Protein AF-A0A919J4B9-F1 (afdb_monomer_lite)

Foldseek 3Di:
DLVCLQVVLVVLLVVLCVLLCQCDLVVVDPDDRRVNVVSNVSSVVSNVSSVVSNVVSVVVVVVVVVD

Organism: NCBI:txid113564

Sequence (67 aa):
MSWIRVVGGALLFLIGGVWVLQGSGATGATGGMNGERQWLLIGIVAAVVGFFLLVSGINRLRSRIRR

Secondary structure (DSSP, 8-state):
-HHHHHHHHHHHHHHHHHHHHHHTTTT---STTTT-HHHHHHHHHHHHHHHHHHHHHHHHHHHHHT-

pLDDT: mean 74.14, std 9.62, range [50.62, 88.0]

Radius of gyration: 14.84 Å; chains: 1; bounding box: 40×16×37 Å

Structure (mmCIF, N/CA/C/O backbone):
data_AF-A0A919J4B9-F1
#
_entry.id   AF-A0A919J4B9-F1
#
loop_
_atom_site.group_PDB
_atom_site.id
_atom_site.type_symbol
_atom_site.label_atom_id
_atom_site.label_alt_id
_atom_site.label_comp_id
_atom_site.label_asym_id
_atom_site.label_entity_id
_atom_site.label_seq_id
_atom_site.pdbx_PDB_ins_code
_atom_site.Cartn_x
_atom_site.Cartn_y
_atom_site.Cartn_z
_atom_site.occupancy
_atom_site.B_iso_or_equiv
_atom_site.auth_seq_id
_atom_site.auth_comp_id
_atom_site.auth_asym_id
_atom_site.auth_atom_id
_atom_site.pdbx_PDB_model_num
ATOM 1 N N . MET A 1 1 ? -3.203 1.207 21.535 1.00 56.69 1 MET A N 1
ATOM 2 C CA . MET A 1 1 ? -2.766 0.141 20.593 1.00 56.69 1 MET A CA 1
ATOM 3 C C . MET A 1 1 ? -3.502 0.077 19.246 1.00 56.69 1 MET A C 1
ATOM 5 O O . MET A 1 1 ? -2.893 -0.416 18.307 1.00 56.69 1 MET A O 1
ATOM 9 N N . SER A 1 2 ? -4.771 0.489 19.093 1.00 63.66 2 SER A N 1
ATOM 10 C CA . SER A 1 2 ? -5.479 0.374 17.794 1.00 63.66 2 SER A CA 1
ATOM 11 C C . SER A 1 2 ? -4.927 1.318 16.721 1.00 63.66 2 SER A C 1
ATOM 13 O O . SER A 1 2 ? -4.769 0.907 15.577 1.00 63.66 2 SER A O 1
ATOM 15 N N . TRP A 1 3 ? -4.568 2.545 17.107 1.00 71.69 3 TRP A N 1
ATOM 16 C CA . TRP A 1 3 ? -4.070 3.575 16.189 1.00 71.69 3 TRP A CA 1
ATOM 17 C C . TRP A 1 3 ? -2.755 3.192 15.498 1.00 71.69 3 TRP A C 1
ATOM 19 O O . TRP A 1 3 ? -2.613 3.385 14.298 1.00 71.69 3 TRP A O 1
ATOM 29 N N . ILE A 1 4 ? -1.838 2.541 16.225 1.00 77.50 4 ILE A N 1
ATOM 30 C CA . ILE A 1 4 ? -0.561 2.038 15.685 1.00 77.50 4 ILE A CA 1
ATOM 31 C C . ILE A 1 4 ? -0.779 1.049 14.535 1.00 77.50 4 ILE A C 1
ATOM 33 O O . ILE A 1 4 ? -0.026 1.063 13.570 1.00 77.50 4 ILE A O 1
ATOM 37 N N . ARG A 1 5 ? -1.822 0.212 14.598 1.00 73.00 5 ARG A N 1
ATOM 38 C CA . ARG A 1 5 ? -2.126 -0.747 13.522 1.00 73.00 5 ARG A CA 1
ATOM 39 C C . ARG A 1 5 ? -2.682 -0.058 12.281 1.00 73.00 5 ARG A C 1
ATOM 41 O O . ARG A 1 5 ? -2.360 -0.468 11.176 1.00 73.00 5 ARG A O 1
ATOM 48 N N . VAL A 1 6 ? -3.482 0.992 12.471 1.00 75.19 6 VAL A N 1
ATOM 49 C CA . VAL A 1 6 ? -4.043 1.785 11.370 1.00 75.19 6 VAL A CA 1
ATOM 50 C C . VAL A 1 6 ? -2.944 2.596 10.687 1.00 75.19 6 VAL A C 1
ATOM 52 O O . VAL A 1 6 ? -2.775 2.483 9.479 1.00 75.19 6 VAL A O 1
ATOM 55 N N . VAL A 1 7 ? -2.154 3.351 11.455 1.00 83.44 7 VAL A N 1
ATOM 56 C CA . VAL A 1 7 ? -1.047 4.162 10.923 1.00 83.44 7 VAL A CA 1
ATOM 57 C C . VAL A 1 7 ? 0.039 3.272 10.319 1.00 83.44 7 VAL A C 1
ATOM 59 O O . VAL A 1 7 ? 0.486 3.524 9.205 1.00 83.44 7 VAL A O 1
ATOM 62 N N . GLY A 1 8 ? 0.416 2.192 11.008 1.00 81.62 8 GLY A N 1
ATOM 63 C CA . GLY A 1 8 ? 1.380 1.218 10.500 1.00 81.62 8 GLY A CA 1
ATOM 64 C C . GLY A 1 8 ? 0.901 0.546 9.214 1.00 81.62 8 GLY A C 1
ATOM 65 O O . GLY A 1 8 ? 1.660 0.486 8.256 1.00 81.62 8 GLY A O 1
ATOM 66 N N . GLY A 1 9 ? -0.365 0.116 9.154 1.00 77.94 9 GLY A N 1
ATOM 67 C CA . GLY A 1 9 ? -0.963 -0.459 7.945 1.00 77.94 9 GLY A CA 1
ATOM 68 C C . GLY A 1 9 ? -1.019 0.527 6.777 1.00 77.94 9 GLY A C 1
ATOM 69 O O . GLY A 1 9 ? -0.708 0.149 5.652 1.00 77.94 9 GLY A O 1
ATOM 70 N N . ALA A 1 10 ? -1.334 1.800 7.042 1.00 81.31 10 ALA A N 1
ATOM 71 C CA . ALA A 1 10 ? -1.350 2.853 6.027 1.00 81.31 10 ALA A CA 1
ATOM 72 C C . ALA A 1 10 ? 0.043 3.105 5.442 1.00 81.31 10 ALA A C 1
ATOM 74 O O . ALA A 1 10 ? 0.200 3.133 4.224 1.00 81.31 10 ALA A O 1
ATOM 75 N N . LEU A 1 11 ? 1.063 3.236 6.295 1.00 86.38 11 LEU A N 1
ATOM 76 C CA . LEU A 1 11 ? 2.442 3.424 5.846 1.00 86.38 11 LEU A CA 1
ATOM 77 C C . LEU A 1 11 ? 2.941 2.215 5.051 1.00 86.38 11 LEU A C 1
ATOM 79 O O . LEU A 1 11 ? 3.520 2.392 3.983 1.00 86.38 11 LEU A O 1
ATOM 83 N N . LEU A 1 12 ? 2.668 0.994 5.521 1.00 85.06 12 LEU A N 1
ATOM 84 C CA . LEU A 1 12 ? 3.057 -0.229 4.814 1.00 85.06 12 LEU A CA 1
ATOM 85 C C . LEU A 1 12 ? 2.375 -0.340 3.445 1.00 85.06 12 LEU A C 1
ATOM 87 O O . LEU A 1 12 ? 3.014 -0.734 2.474 1.00 85.06 12 LEU A O 1
ATOM 91 N N . PHE A 1 13 ? 1.099 0.043 3.359 1.00 81.06 13 PHE A N 1
ATOM 92 C CA . PHE A 1 13 ? 0.354 0.067 2.103 1.00 81.06 13 PHE A CA 1
ATOM 93 C C . PHE A 1 13 ? 0.944 1.073 1.109 1.00 81.06 13 PHE A C 1
ATOM 95 O O . PHE A 1 13 ? 1.152 0.735 -0.054 1.00 81.06 13 PHE A O 1
ATOM 102 N N . LEU A 1 14 ? 1.266 2.286 1.570 1.00 84.19 14 LEU A N 1
ATOM 103 C CA . LEU A 1 14 ? 1.876 3.323 0.736 1.00 84.19 14 LEU A CA 1
ATOM 104 C C . LEU A 1 14 ? 3.270 2.914 0.246 1.00 84.19 14 LEU A C 1
ATOM 106 O O . LEU A 1 14 ? 3.559 3.043 -0.941 1.00 84.19 14 LEU A O 1
ATOM 110 N N . ILE A 1 15 ? 4.110 2.365 1.129 1.00 86.81 15 ILE A N 1
ATOM 111 C CA . ILE A 1 15 ? 5.445 1.862 0.769 1.00 86.81 15 ILE A CA 1
ATOM 112 C C . ILE A 1 15 ? 5.330 0.700 -0.226 1.00 86.81 15 ILE A C 1
ATOM 114 O O . ILE A 1 15 ? 6.028 0.686 -1.238 1.00 86.81 15 ILE A O 1
ATOM 118 N N . GLY A 1 16 ? 4.407 -0.236 0.012 1.00 81.56 16 GLY A N 1
ATOM 119 C CA . GLY A 1 16 ? 4.128 -1.337 -0.906 1.00 81.56 16 GLY A CA 1
ATOM 120 C C . GLY A 1 16 ? 3.704 -0.843 -2.288 1.00 81.56 16 GLY A C 1
ATOM 121 O O . GLY A 1 16 ? 4.262 -1.285 -3.287 1.00 81.56 16 GLY A O 1
ATOM 122 N N . GLY A 1 17 ? 2.797 0.136 -2.361 1.00 78.62 17 GLY A N 1
ATOM 123 C CA . GLY A 1 17 ? 2.374 0.752 -3.622 1.00 78.62 17 GLY A CA 1
ATOM 124 C C . GLY A 1 17 ? 3.519 1.438 -4.373 1.00 78.62 17 GLY A C 1
ATOM 125 O O . GLY A 1 17 ? 3.642 1.279 -5.588 1.00 78.62 17 GLY A O 1
ATOM 126 N N . VAL A 1 18 ? 4.406 2.130 -3.654 1.00 82.56 18 VAL A N 1
ATOM 127 C CA . VAL A 1 18 ? 5.623 2.726 -4.226 1.00 82.56 18 VAL A CA 1
ATOM 128 C C . VAL A 1 18 ? 6.543 1.650 -4.808 1.00 82.56 18 VAL A C 1
ATOM 130 O O . VAL A 1 18 ? 7.071 1.831 -5.904 1.00 82.56 18 VAL A O 1
ATOM 133 N N . TRP A 1 19 ? 6.705 0.511 -4.134 1.00 80.88 19 TRP A N 1
ATOM 134 C CA . TRP A 1 19 ? 7.488 -0.612 -4.656 1.00 80.88 19 TRP A CA 1
ATOM 135 C C . TRP A 1 19 ? 6.825 -1.325 -5.837 1.00 80.88 19 TRP A C 1
ATOM 137 O O . TRP A 1 19 ? 7.536 -1.721 -6.753 1.00 80.88 19 TRP A O 1
ATOM 147 N N . VAL A 1 20 ? 5.491 -1.425 -5.887 1.00 80.62 20 VAL A N 1
ATOM 148 C CA . VAL A 1 20 ? 4.779 -1.920 -7.083 1.00 80.62 20 VAL A CA 1
ATOM 149 C C . VAL A 1 20 ? 5.049 -1.009 -8.276 1.00 80.62 20 VAL A C 1
ATOM 151 O O . VAL A 1 20 ? 5.392 -1.492 -9.354 1.00 80.62 20 VAL A O 1
ATOM 154 N N . LEU A 1 21 ? 4.940 0.307 -8.077 1.00 77.81 21 LEU A N 1
ATOM 155 C CA . LEU A 1 21 ? 5.209 1.299 -9.116 1.00 77.81 21 LEU A CA 1
ATOM 156 C C . LEU A 1 21 ? 6.658 1.214 -9.613 1.00 77.81 21 LEU A C 1
ATOM 158 O O . LEU A 1 21 ? 6.870 1.171 -10.824 1.00 77.81 21 LEU A O 1
ATOM 162 N N . GLN A 1 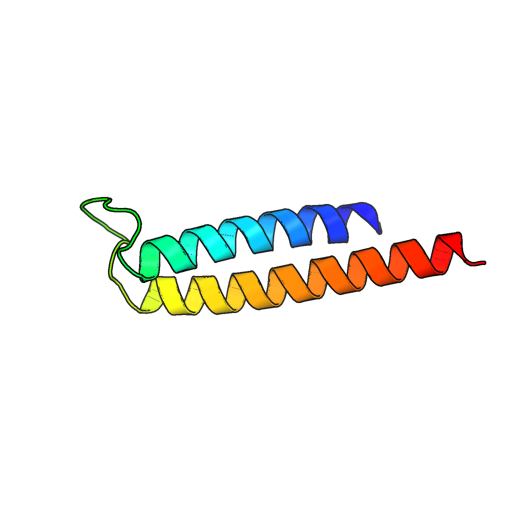22 ? 7.639 1.112 -8.712 1.00 75.81 22 GLN A N 1
ATOM 163 C CA . GLN A 1 22 ? 9.050 0.927 -9.085 1.00 75.81 22 GLN A CA 1
ATOM 164 C C . GLN A 1 22 ? 9.290 -0.420 -9.785 1.00 75.81 22 GLN A C 1
ATOM 166 O O . GLN A 1 22 ? 9.908 -0.495 -10.841 1.00 75.81 22 GLN A O 1
ATOM 171 N N . GLY A 1 23 ? 8.730 -1.510 -9.273 1.00 69.25 23 GLY A N 1
ATOM 172 C CA . GLY A 1 23 ? 8.859 -2.816 -9.911 1.00 69.25 23 GLY A CA 1
ATOM 173 C C . GLY A 1 23 ? 8.223 -2.881 -11.303 1.00 69.25 23 GLY A C 1
ATOM 174 O O . GLY A 1 23 ? 8.686 -3.633 -12.156 1.00 69.25 23 GLY A O 1
ATOM 175 N N . SER A 1 24 ? 7.183 -2.079 -11.557 1.00 71.31 24 SER A N 1
ATOM 176 C CA . SER A 1 24 ? 6.516 -2.004 -12.864 1.00 71.31 24 SER A CA 1
ATOM 177 C C . SER A 1 24 ? 7.283 -1.199 -13.914 1.00 71.31 24 SER A C 1
ATOM 179 O O . SER A 1 24 ? 6.900 -1.215 -15.080 1.00 71.31 24 SER A O 1
ATOM 181 N N . GLY A 1 25 ? 8.344 -0.482 -13.527 1.00 67.12 25 GLY A N 1
ATOM 182 C CA . GLY A 1 25 ? 9.062 0.428 -14.424 1.00 67.12 25 GLY A CA 1
ATOM 183 C C . GLY A 1 25 ? 8.360 1.776 -14.637 1.00 67.12 25 GLY A C 1
ATOM 184 O O . GLY A 1 25 ? 8.922 2.671 -15.266 1.00 67.12 25 GLY A O 1
ATOM 185 N N . ALA A 1 26 ? 7.147 1.957 -14.100 1.00 67.50 26 ALA A N 1
ATOM 186 C CA . ALA A 1 26 ? 6.305 3.128 -14.343 1.00 67.50 26 ALA A CA 1
ATOM 187 C C . ALA A 1 26 ? 6.811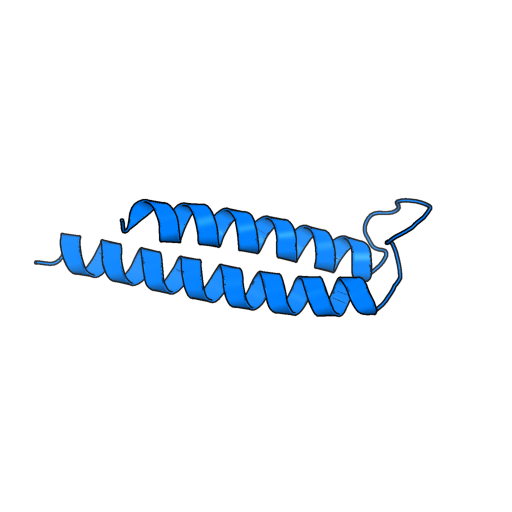 4.419 -13.678 1.00 67.50 26 ALA A C 1
ATOM 189 O O . ALA A 1 26 ? 6.320 5.499 -13.996 1.00 67.50 26 ALA A O 1
ATOM 190 N N . THR A 1 27 ? 7.787 4.346 -12.768 1.00 64.06 27 THR A N 1
ATOM 191 C CA . THR A 1 27 ? 8.307 5.544 -12.086 1.00 64.06 27 THR A CA 1
ATOM 192 C C . THR A 1 27 ? 9.272 6.363 -12.942 1.00 64.06 27 THR A C 1
ATOM 194 O O . THR A 1 27 ? 9.695 7.426 -12.499 1.00 64.06 27 THR A O 1
ATOM 197 N N . GLY A 1 28 ? 9.642 5.904 -14.147 1.00 59.38 28 GLY A N 1
ATOM 198 C CA . GLY A 1 28 ? 10.544 6.634 -15.052 1.00 59.38 28 GLY A CA 1
ATOM 199 C C . GLY A 1 28 ? 11.962 6.863 -14.503 1.00 59.38 28 GLY A C 1
ATOM 200 O O . GLY A 1 28 ? 12.780 7.496 -15.163 1.00 59.38 28 GLY A O 1
ATOM 201 N N . ALA A 1 29 ? 12.267 6.346 -13.309 1.00 61.72 29 ALA A N 1
ATOM 202 C CA . ALA A 1 29 ? 13.560 6.463 -12.659 1.00 61.72 29 ALA A CA 1
ATOM 203 C C . ALA A 1 29 ? 14.588 5.542 -13.333 1.00 61.72 29 ALA A C 1
ATOM 205 O O . ALA A 1 29 ? 14.407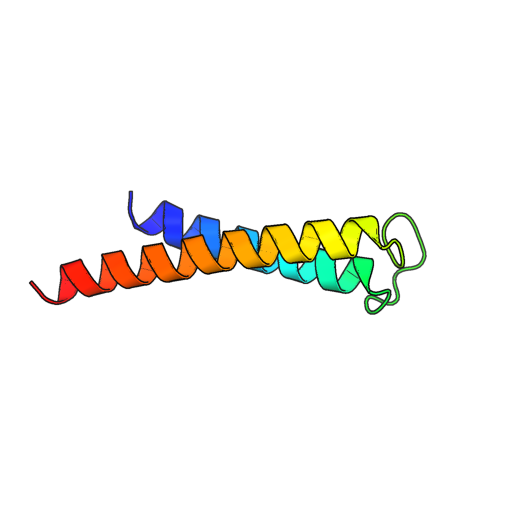 4.327 -13.419 1.00 61.72 29 ALA A O 1
ATOM 206 N N . THR A 1 30 ? 15.685 6.111 -13.810 1.00 50.62 30 THR A N 1
ATOM 207 C CA . THR A 1 30 ? 16.793 5.384 -14.428 1.00 50.62 30 THR A CA 1
ATOM 208 C C . THR A 1 30 ? 17.733 4.836 -13.347 1.00 50.62 30 THR A C 1
ATOM 210 O O . THR A 1 30 ? 18.643 5.528 -12.900 1.00 50.62 30 THR A O 1
ATOM 213 N N . GLY A 1 31 ? 17.518 3.584 -12.917 1.00 59.72 31 GLY A N 1
ATOM 214 C CA . GLY A 1 31 ? 18.511 2.793 -12.167 1.00 59.72 31 GLY A CA 1
ATOM 215 C C . GLY A 1 31 ? 18.026 2.029 -10.921 1.00 59.72 31 GLY A C 1
ATOM 216 O O . GLY A 1 31 ? 17.032 2.376 -10.285 1.00 59.72 31 GLY A O 1
ATOM 217 N N . GLY A 1 32 ? 18.784 0.979 -10.568 1.00 61.06 32 GLY A N 1
ATOM 218 C CA . GLY A 1 32 ? 18.801 0.265 -9.278 1.00 61.06 32 GLY A CA 1
ATOM 219 C C . GLY A 1 32 ? 17.630 -0.680 -8.971 1.00 61.06 32 GLY A C 1
ATOM 220 O O . GLY A 1 32 ? 17.850 -1.848 -8.669 1.00 61.06 32 GLY A O 1
ATOM 221 N N . MET A 1 33 ? 16.396 -0.172 -9.002 1.00 54.97 33 MET A N 1
ATOM 222 C CA . MET A 1 33 ? 15.189 -0.885 -8.530 1.00 54.97 33 MET A CA 1
ATOM 223 C C . MET A 1 33 ? 14.034 -0.864 -9.541 1.00 54.97 33 MET A C 1
ATOM 225 O O . MET A 1 33 ? 13.033 -1.557 -9.360 1.00 54.97 33 MET A O 1
ATOM 229 N N . ASN A 1 34 ? 14.160 -0.060 -10.597 1.00 60.88 34 ASN A N 1
ATOM 230 C CA . ASN A 1 34 ? 13.085 0.198 -11.542 1.00 60.88 34 ASN A CA 1
ATOM 231 C C . ASN A 1 34 ? 13.106 -0.818 -12.699 1.00 60.88 34 ASN A C 1
ATOM 233 O O . ASN A 1 34 ? 14.120 -0.944 -13.382 1.00 60.88 34 ASN A O 1
ATOM 237 N N . GLY A 1 35 ? 11.998 -1.535 -12.917 1.00 61.81 35 GLY A N 1
ATOM 238 C CA . GLY A 1 35 ? 11.869 -2.569 -13.965 1.00 61.81 35 GLY A CA 1
ATOM 239 C C . GLY A 1 35 ? 12.245 -3.999 -13.542 1.00 61.81 35 GLY A C 1
ATOM 240 O O . GLY A 1 35 ? 12.149 -4.928 -14.343 1.00 61.81 35 GLY A O 1
ATOM 241 N N . GLU A 1 36 ? 12.620 -4.197 -12.279 1.00 68.94 36 GLU A N 1
ATOM 242 C CA . GLU A 1 36 ? 12.953 -5.504 -11.711 1.00 68.94 36 GLU A CA 1
ATOM 243 C C . GLU A 1 36 ? 11.711 -6.172 -11.095 1.00 68.94 36 GLU A C 1
ATOM 245 O O . GLU A 1 36 ? 11.121 -5.674 -10.128 1.00 68.94 36 GLU A O 1
ATOM 250 N N . ARG A 1 37 ? 11.327 -7.354 -11.611 1.00 74.25 37 ARG A N 1
ATOM 251 C CA . ARG A 1 37 ? 10.127 -8.102 -11.160 1.00 74.25 37 ARG A CA 1
ATOM 252 C C . ARG A 1 37 ? 10.133 -8.410 -9.660 1.00 74.25 37 ARG A C 1
ATOM 254 O O . ARG A 1 37 ? 9.066 -8.586 -9.072 1.00 74.25 37 ARG A O 1
ATOM 261 N N . GLN A 1 38 ? 11.311 -8.470 -9.041 1.00 78.50 38 GLN A N 1
ATOM 262 C CA . GLN A 1 38 ? 11.460 -8.696 -7.604 1.00 78.50 38 GLN A CA 1
ATOM 263 C C . GLN A 1 38 ? 10.784 -7.591 -6.780 1.00 78.50 38 GLN A C 1
ATOM 265 O O . GLN A 1 38 ? 10.014 -7.895 -5.871 1.00 78.50 38 GLN A O 1
ATOM 270 N N . TRP A 1 39 ? 10.983 -6.320 -7.136 1.00 75.06 39 TRP A N 1
ATOM 271 C CA . TRP A 1 39 ? 10.372 -5.191 -6.427 1.00 75.06 39 TRP A CA 1
ATOM 272 C C . TRP A 1 39 ? 8.864 -5.116 -6.639 1.00 75.06 39 TRP A C 1
ATOM 274 O O . TRP A 1 39 ? 8.135 -4.755 -5.718 1.00 75.06 39 TRP A O 1
ATOM 284 N N . LEU A 1 40 ? 8.385 -5.549 -7.810 1.00 77.00 40 LEU A N 1
ATOM 285 C CA . LEU A 1 40 ? 6.955 -5.647 -8.097 1.00 77.00 40 LEU A CA 1
ATOM 286 C C . LEU A 1 40 ? 6.295 -6.681 -7.176 1.00 77.00 40 LEU A C 1
ATOM 288 O O . LEU A 1 40 ? 5.278 -6.389 -6.552 1.00 77.00 40 LEU A O 1
ATOM 292 N N . LEU A 1 41 ? 6.903 -7.863 -7.035 1.00 82.31 41 LEU A N 1
ATOM 293 C CA . LEU A 1 41 ? 6.421 -8.917 -6.136 1.00 82.31 41 LEU A CA 1
ATOM 294 C C . LEU A 1 41 ? 6.456 -8.483 -4.666 1.00 82.31 41 LEU A C 1
ATOM 296 O O . LEU A 1 41 ? 5.457 -8.638 -3.964 1.00 82.31 41 LEU A O 1
ATOM 300 N N . ILE A 1 42 ? 7.571 -7.906 -4.208 1.00 82.12 42 ILE A N 1
ATOM 301 C CA . ILE A 1 42 ? 7.708 -7.410 -2.830 1.00 82.12 42 ILE A CA 1
ATOM 302 C C . ILE A 1 42 ? 6.676 -6.310 -2.560 1.00 82.12 42 ILE A C 1
ATOM 304 O O . ILE A 1 42 ? 6.010 -6.331 -1.525 1.00 82.12 42 ILE A O 1
ATOM 308 N N . GLY A 1 43 ? 6.496 -5.388 -3.506 1.00 81.12 43 GLY A N 1
ATOM 309 C CA . GLY A 1 43 ? 5.497 -4.332 -3.432 1.00 81.12 43 GLY A CA 1
ATOM 310 C C . GLY A 1 43 ? 4.076 -4.874 -3.324 1.00 81.12 43 GLY A C 1
ATOM 311 O O . GLY A 1 43 ? 3.323 -4.411 -2.471 1.00 81.12 43 GLY A O 1
ATOM 312 N N . ILE A 1 44 ? 3.714 -5.889 -4.120 1.00 82.31 44 ILE A N 1
ATOM 313 C CA . ILE A 1 44 ? 2.390 -6.525 -4.051 1.00 82.31 44 ILE A CA 1
ATOM 314 C C . ILE A 1 44 ? 2.179 -7.154 -2.675 1.00 82.31 44 ILE A C 1
ATOM 316 O O . ILE A 1 44 ? 1.153 -6.903 -2.045 1.00 82.31 44 ILE A O 1
ATOM 320 N N . VAL A 1 45 ? 3.141 -7.939 -2.179 1.00 87.56 45 VAL A N 1
ATOM 321 C CA . VAL A 1 45 ? 3.017 -8.584 -0.863 1.00 87.56 45 VAL A CA 1
ATOM 322 C C . VAL A 1 45 ? 2.899 -7.531 0.241 1.00 87.56 45 VAL A C 1
ATOM 324 O O . VAL A 1 45 ? 2.004 -7.626 1.081 1.00 87.56 45 VAL A O 1
ATOM 327 N N . ALA A 1 46 ? 3.736 -6.492 0.218 1.00 83.75 46 ALA A N 1
ATOM 328 C CA . ALA A 1 46 ? 3.687 -5.399 1.185 1.00 83.75 46 ALA A CA 1
ATOM 329 C C . ALA A 1 46 ? 2.361 -4.623 1.121 1.00 83.75 46 ALA A C 1
ATOM 331 O O . ALA A 1 46 ? 1.768 -4.340 2.163 1.00 83.75 46 ALA A O 1
ATOM 332 N N . ALA A 1 47 ? 1.851 -4.335 -0.081 1.00 79.62 47 ALA A N 1
ATOM 333 C CA . ALA A 1 47 ? 0.567 -3.670 -0.275 1.00 79.62 47 ALA A CA 1
ATOM 334 C C . ALA A 1 47 ? -0.590 -4.528 0.254 1.00 79.62 47 ALA A C 1
ATOM 336 O O . ALA A 1 47 ? -1.442 -4.030 0.984 1.00 79.62 47 ALA A O 1
ATOM 337 N N . VAL A 1 48 ? -0.602 -5.833 -0.028 1.00 88.00 48 VAL A N 1
ATOM 338 C CA . VAL A 1 48 ? -1.632 -6.753 0.476 1.00 88.00 48 VAL A CA 1
ATOM 339 C C . VAL A 1 48 ? -1.601 -6.820 2.004 1.00 88.00 48 VAL A C 1
ATOM 341 O O . VAL A 1 48 ? -2.634 -6.638 2.650 1.00 88.00 48 VAL A O 1
ATOM 344 N N . VAL A 1 49 ? -0.426 -7.010 2.609 1.00 86.25 49 VAL A N 1
ATOM 345 C CA . VAL A 1 49 ? -0.276 -7.065 4.074 1.00 86.25 49 VAL A CA 1
ATOM 346 C C . VAL A 1 49 ? -0.670 -5.735 4.725 1.00 86.25 49 VAL A C 1
ATOM 348 O O . VAL A 1 49 ? -1.420 -5.726 5.706 1.00 86.25 49 VAL A O 1
ATOM 351 N N . GLY A 1 50 ? -0.225 -4.608 4.162 1.00 80.25 50 GLY A N 1
ATOM 352 C CA . GLY A 1 50 ? -0.594 -3.265 4.611 1.00 80.25 50 GLY A CA 1
ATOM 353 C C . GLY A 1 50 ? -2.102 -3.022 4.544 1.00 80.25 50 GLY A C 1
ATOM 354 O O . GLY A 1 50 ? -2.693 -2.544 5.513 1.00 80.25 50 GLY A O 1
ATOM 355 N N . PHE A 1 51 ? -2.748 -3.443 3.455 1.00 82.00 51 PHE A N 1
ATOM 356 C CA . PHE A 1 51 ? -4.196 -3.350 3.278 1.00 82.00 51 PHE A CA 1
ATOM 357 C C . PHE A 1 51 ? -4.961 -4.180 4.318 1.00 82.00 51 PHE A C 1
ATOM 359 O O . PHE A 1 51 ? -5.872 -3.666 4.969 1.00 82.00 51 PHE A O 1
ATOM 366 N N . PHE A 1 52 ? -4.564 -5.435 4.553 1.00 83.44 52 PHE A N 1
ATOM 367 C CA . PHE A 1 52 ? -5.186 -6.281 5.579 1.00 83.44 52 PHE A CA 1
ATOM 368 C C . PHE A 1 52 ? -5.041 -5.690 6.989 1.00 83.44 52 PHE A C 1
ATOM 370 O O . PHE A 1 52 ? -5.997 -5.699 7.774 1.00 83.44 52 PHE A O 1
ATOM 377 N N . LEU A 1 53 ? -3.873 -5.136 7.323 1.00 78.44 53 LEU A N 1
ATOM 378 C CA . LEU A 1 53 ? -3.642 -4.448 8.597 1.00 78.44 53 LEU A CA 1
ATOM 379 C C . LEU A 1 53 ? -4.503 -3.187 8.738 1.00 78.44 53 LEU A C 1
ATOM 381 O O . LEU A 1 53 ? -5.088 -2.959 9.800 1.00 78.44 53 LEU A O 1
ATOM 385 N N . LEU A 1 54 ? -4.638 -2.407 7.666 1.00 75.50 54 LEU A N 1
ATOM 386 C CA . LEU A 1 54 ? -5.472 -1.210 7.636 1.00 75.50 54 LEU A CA 1
ATOM 387 C C . LEU A 1 54 ? -6.954 -1.560 7.839 1.00 75.50 54 LEU A C 1
ATOM 389 O O . LEU A 1 54 ? -7.596 -1.032 8.748 1.00 75.50 54 LEU A O 1
ATOM 393 N N . VAL A 1 55 ? -7.486 -2.500 7.051 1.00 81.06 55 VAL A N 1
ATOM 394 C CA . VAL A 1 55 ? -8.891 -2.935 7.114 1.00 81.06 55 VAL A CA 1
ATOM 395 C C . VAL A 1 55 ? -9.215 -3.552 8.473 1.00 81.06 55 VAL A C 1
ATOM 397 O O . VAL A 1 55 ? -10.226 -3.210 9.08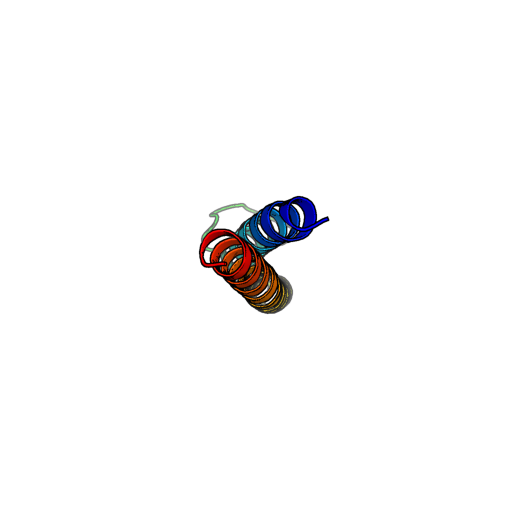5 1.00 81.06 55 VAL A O 1
ATOM 400 N N . SER A 1 56 ? -8.344 -4.415 9.001 1.00 80.75 56 SER A N 1
ATOM 401 C CA . SER A 1 56 ? -8.538 -5.008 10.330 1.00 80.75 56 SER A CA 1
ATOM 402 C C . SER A 1 56 ? -8.478 -3.964 11.453 1.00 80.75 56 SER A C 1
ATOM 404 O O . SER A 1 56 ? -9.260 -4.044 12.405 1.00 80.75 56 SER A O 1
ATOM 406 N N . GLY A 1 57 ? -7.612 -2.953 11.336 1.00 76.31 57 GLY A N 1
ATOM 407 C CA . GLY A 1 57 ? -7.540 -1.814 12.252 1.00 76.31 57 GLY A CA 1
ATOM 408 C C . GLY A 1 57 ? -8.806 -0.953 12.232 1.00 76.31 57 GLY A C 1
ATOM 409 O O . GLY A 1 57 ? -9.364 -0.664 13.294 1.00 76.31 57 GLY A O 1
ATOM 410 N N . ILE A 1 58 ? -9.299 -0.608 11.039 1.00 78.88 58 ILE A N 1
ATOM 411 C CA . ILE A 1 58 ? -10.535 0.163 10.834 1.00 78.88 58 ILE A CA 1
ATOM 412 C C . ILE A 1 58 ? -11.748 -0.607 11.362 1.00 78.88 58 ILE A C 1
ATOM 414 O O . ILE A 1 58 ? -12.555 -0.045 12.105 1.00 78.88 58 ILE A O 1
ATOM 418 N N . ASN A 1 59 ? -11.854 -1.903 11.058 1.00 80.06 59 ASN A N 1
ATOM 419 C CA . ASN A 1 59 ? -12.951 -2.751 11.529 1.00 80.06 59 ASN A CA 1
ATOM 420 C C . ASN A 1 59 ? -12.990 -2.835 13.062 1.00 80.06 59 ASN A C 1
ATOM 422 O O . ASN A 1 59 ? -14.066 -2.752 13.654 1.00 80.06 59 ASN A O 1
ATOM 426 N N . ARG A 1 60 ? -11.825 -2.909 13.722 1.00 71.56 60 ARG A N 1
ATOM 427 C CA . ARG A 1 60 ? -11.721 -2.870 15.193 1.00 71.56 60 ARG A CA 1
ATOM 428 C C . ARG A 1 60 ? -12.084 -1.516 15.795 1.00 71.56 60 ARG A C 1
ATOM 430 O O . ARG A 1 60 ? -12.587 -1.462 16.917 1.00 71.56 60 ARG A O 1
ATOM 437 N N . LEU A 1 61 ? -11.783 -0.423 15.096 1.00 68.56 61 LEU A N 1
ATOM 438 C CA . LEU A 1 61 ? -12.140 0.918 15.553 1.00 68.56 61 LEU A CA 1
ATOM 439 C C . LEU A 1 61 ? -13.655 1.131 15.434 1.00 68.56 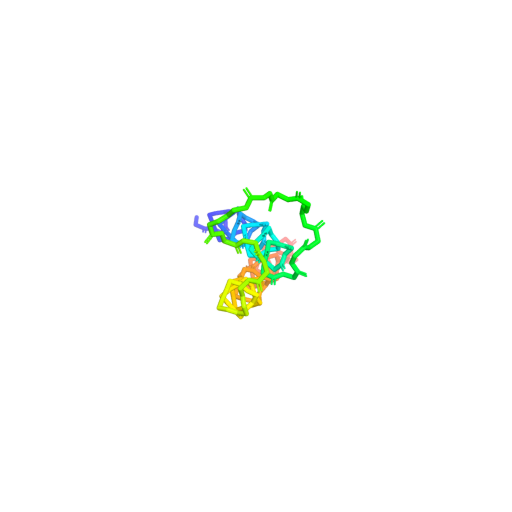61 LEU A C 1
ATOM 441 O O . LEU A 1 61 ? -14.292 1.549 16.398 1.00 68.56 61 LEU A O 1
ATOM 445 N N . ARG A 1 62 ? -14.250 0.725 14.306 1.00 69.25 62 ARG A N 1
ATOM 446 C CA . ARG A 1 62 ? -15.706 0.734 14.099 1.00 69.25 62 ARG A CA 1
ATOM 447 C C . ARG A 1 62 ? -16.454 -0.115 15.123 1.00 69.25 62 ARG A C 1
ATOM 449 O O . ARG A 1 62 ? -17.476 0.333 15.628 1.00 69.25 62 ARG A O 1
ATOM 456 N N . SER A 1 63 ? -15.953 -1.302 15.475 1.00 69.31 63 SER A N 1
ATOM 457 C CA . SER A 1 63 ? -16.611 -2.161 16.472 1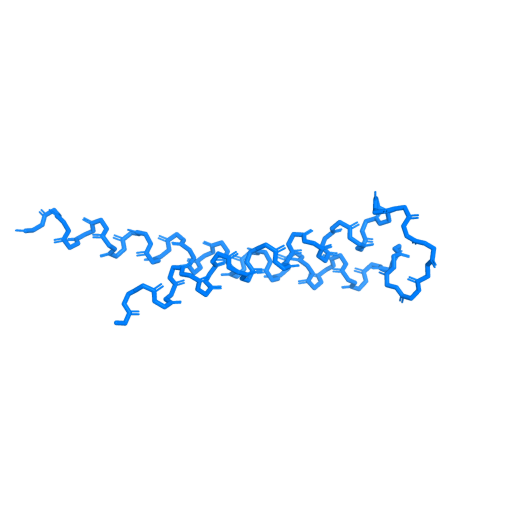.00 69.31 63 SER A CA 1
ATOM 458 C C . SER A 1 63 ? -16.604 -1.572 17.885 1.00 69.31 63 SER A C 1
ATOM 460 O O . SER A 1 63 ? -17.451 -1.941 18.689 1.00 69.31 63 SER A O 1
ATOM 462 N N . ARG A 1 64 ? -15.653 -0.681 18.203 1.00 60.12 64 ARG A N 1
ATOM 463 C CA . ARG A 1 64 ? -15.619 0.036 19.489 1.00 60.12 64 ARG A CA 1
ATOM 464 C C . ARG A 1 64 ? -16.570 1.226 19.543 1.00 60.12 64 ARG A C 1
ATOM 466 O O . ARG A 1 64 ? -17.031 1.538 20.622 1.00 60.12 64 ARG A O 1
ATOM 473 N N . ILE A 1 65 ? -16.839 1.874 18.410 1.00 63.00 65 ILE A N 1
ATOM 474 C CA . ILE A 1 65 ? -17.762 3.020 18.329 1.00 63.00 65 ILE A CA 1
ATOM 475 C C . ILE A 1 65 ? -19.231 2.558 18.354 1.00 63.00 65 ILE A C 1
ATOM 477 O O . ILE A 1 65 ? -20.118 3.326 18.700 1.00 63.00 65 ILE A O 1
ATOM 481 N N . ARG A 1 66 ? -19.500 1.303 17.967 1.00 58.31 66 ARG A N 1
ATOM 482 C CA . ARG A 1 66 ? -20.854 0.731 17.872 1.00 58.31 66 ARG A CA 1
ATOM 483 C C . ARG A 1 66 ? -21.356 0.030 19.148 1.00 58.31 66 ARG A C 1
ATOM 485 O O . ARG A 1 66 ? -22.458 -0.508 19.106 1.00 58.31 66 ARG A O 1
ATOM 492 N N . ARG A 1 67 ? -20.552 -0.029 20.213 1.00 50.75 67 ARG A N 1
ATOM 493 C CA . ARG A 1 67 ? -20.939 -0.504 21.555 1.00 50.75 67 ARG A CA 1
ATOM 494 C C . ARG A 1 67 ? -21.011 0.687 22.490 1.00 50.75 67 ARG A C 1
ATOM 496 O O . ARG A 1 67 ? -21.890 0.646 23.368 1.00 50.75 67 ARG A O 1
#